Protein AF-A0AA39J6D0-F1 (afdb_monomer)

Secondary structure (DSSP, 8-state):
-----PPPHHHHHHHHTGGGSS--EE--SS-SS--STTSHHHHHHIIIIIS-SSS--SS--EE-TTHHHHHHHHH-GGGS--------PPPPP-----------PPPPP--TT-TTSS-------------------

Radius of gyration: 24.32 Å; Cα contacts (8 Å, |Δi|>4): 93; chains: 1; bounding box: 79×71×40 Å

Solvent-accessible surface area (backbone atoms only — not comparable to full-atom values): 9472 Å² total; per-residue (Å²): 132,88,76,83,82,74,72,57,73,68,56,51,50,50,63,77,48,48,42,76,42,69,73,50,78,45,70,53,62,58,45,70,63,55,71,57,78,84,28,72,56,30,44,45,46,40,54,60,50,77,71,33,86,86,52,60,54,76,42,80,76,43,72,41,65,27,13,53,51,45,48,35,72,75,68,36,70,84,76,55,84,69,90,67,88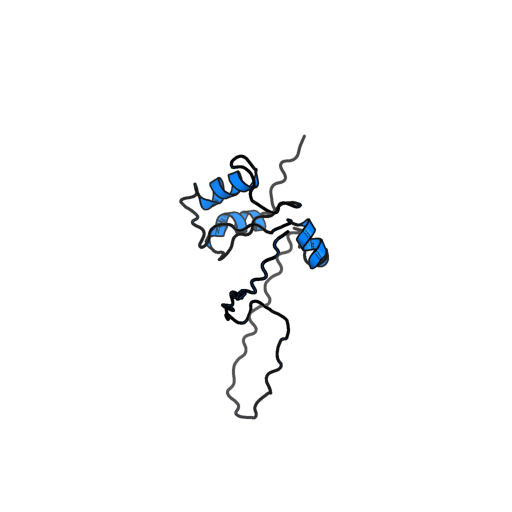,71,77,77,70,74,77,75,82,80,79,75,79,83,72,92,69,97,76,84,87,80,80,87,77,81,83,84,84,61,90,79,75,62,96,70,82,82,88,74,83,84,84,82,80,87,83,91,78,90,82,90,133

Nearest PDB structures (foldseek):
  1whb-assembly1_A  TM=8.086E-01  e=1.230E-03  Homo sapiens

Mean predicted aligned error: 17.67 Å

pLDDT: mean 72.72, std 23.62, range [32.88, 97.5]

Foldseek 3Di:
DDDPPDADPVVVVCLVQVQVDQAAEDFDQFAQDCDDCPRPSNVVQCVSDVVDDPRHHNDRYHYDGGGPNVVCVVPNPVPDDDPPPDDPPPDPPPPPPPDDDDDDDDDDDDPPDDPPPDPDDDDDDDDDDDDDDDDDD

Organism: NCBI:txid47425

Structure (mmCIF, N/CA/C/O backbone):
data_AF-A0AA39J6D0-F1
#
_entry.id   AF-A0AA39J6D0-F1
#
loop_
_atom_site.group_PDB
_atom_site.id
_atom_site.type_symbol
_atom_site.label_atom_id
_atom_site.label_alt_id
_atom_site.label_comp_id
_atom_site.label_asym_id
_atom_site.label_entity_id
_atom_site.label_seq_id
_atom_site.pdbx_PDB_ins_code
_atom_site.Cartn_x
_atom_site.Cartn_y
_atom_site.Cartn_z
_atom_site.occupancy
_atom_site.B_iso_or_equiv
_atom_site.auth_seq_id
_atom_site.auth_comp_id
_atom_site.auth_asym_id
_atom_site.auth_atom_id
_atom_site.pdbx_PDB_model_num
ATOM 1 N N . MET A 1 1 ? 11.850 26.136 0.554 1.00 37.81 1 MET A N 1
ATOM 2 C CA . MET A 1 1 ? 10.883 25.578 1.520 1.00 37.81 1 MET A CA 1
ATOM 3 C C . MET A 1 1 ? 10.249 24.396 0.825 1.00 37.81 1 MET A C 1
ATOM 5 O O . MET A 1 1 ? 9.456 24.606 -0.081 1.00 37.81 1 MET A O 1
ATOM 9 N N . GLU A 1 2 ? 10.693 23.191 1.167 1.00 42.03 2 GLU A N 1
ATOM 10 C CA . GLU A 1 2 ? 10.116 21.944 0.658 1.00 42.03 2 GLU A CA 1
ATOM 11 C C . GLU A 1 2 ? 8.704 21.810 1.247 1.00 42.03 2 GLU A C 1
ATOM 13 O O . GLU A 1 2 ? 8.537 21.848 2.468 1.00 42.03 2 GLU A O 1
ATOM 18 N N . ALA A 1 3 ? 7.677 21.759 0.399 1.00 51.72 3 ALA A N 1
ATOM 19 C CA . ALA A 1 3 ? 6.297 21.625 0.847 1.00 51.72 3 ALA A CA 1
ATOM 20 C C . ALA A 1 3 ? 6.041 20.174 1.275 1.00 51.72 3 ALA A C 1
ATOM 22 O O . ALA A 1 3 ? 6.221 19.251 0.484 1.00 51.72 3 ALA A O 1
ATOM 23 N N . LEU A 1 4 ? 5.593 19.969 2.515 1.00 54.03 4 LEU A N 1
ATOM 24 C CA . LEU A 1 4 ? 5.018 18.696 2.939 1.00 54.03 4 LEU A CA 1
ATOM 25 C C . LEU A 1 4 ? 3.704 18.530 2.164 1.00 54.03 4 LEU A C 1
ATOM 27 O O . LEU A 1 4 ? 2.706 19.169 2.496 1.00 54.03 4 LEU A O 1
ATOM 31 N N . MET A 1 5 ? 3.723 17.757 1.078 1.00 58.53 5 MET A N 1
ATOM 32 C CA . MET A 1 5 ? 2.519 17.499 0.295 1.00 58.53 5 MET A CA 1
ATOM 33 C C . MET A 1 5 ? 1.588 16.629 1.143 1.00 58.53 5 MET A C 1
ATOM 35 O O . MET A 1 5 ? 1.816 15.435 1.315 1.00 58.53 5 MET A O 1
ATOM 39 N N . ILE A 1 6 ? 0.581 17.257 1.747 1.00 66.56 6 ILE A N 1
ATOM 40 C CA . ILE A 1 6 ? -0.455 16.558 2.503 1.00 66.56 6 ILE A CA 1
ATOM 41 C C . ILE A 1 6 ? -1.374 15.894 1.477 1.00 66.56 6 ILE A C 1
ATOM 43 O O . ILE A 1 6 ? -1.915 16.580 0.607 1.00 66.56 6 ILE A O 1
ATOM 47 N N . SER A 1 7 ? -1.530 14.572 1.566 1.00 75.12 7 SER A N 1
ATOM 48 C CA . SER A 1 7 ? -2.465 13.820 0.725 1.00 75.12 7 SER A CA 1
ATOM 49 C C . SER A 1 7 ? -3.878 14.423 0.790 1.00 75.12 7 SER A C 1
ATOM 51 O O . SER A 1 7 ? -4.285 14.911 1.852 1.00 75.12 7 SER A O 1
ATOM 53 N N . PRO A 1 8 ? -4.660 14.381 -0.304 1.00 83.69 8 PRO A N 1
ATOM 54 C CA . PRO A 1 8 ? -6.057 14.800 -0.299 1.00 83.69 8 PRO A CA 1
ATOM 55 C C . PRO A 1 8 ? -6.858 14.180 0.865 1.00 83.69 8 PRO A C 1
ATOM 57 O O . PRO A 1 8 ? -6.620 13.022 1.222 1.00 83.69 8 PRO A O 1
ATOM 60 N N . PRO A 1 9 ? -7.861 14.884 1.435 1.00 83.94 9 PRO A N 1
ATOM 61 C CA . PRO A 1 9 ? -8.616 14.393 2.595 1.00 83.94 9 PRO A CA 1
ATOM 62 C C . PRO A 1 9 ? -9.238 13.004 2.398 1.00 83.94 9 PRO A C 1
ATOM 64 O O . PRO A 1 9 ? -9.315 12.211 3.335 1.00 83.94 9 PRO A O 1
ATOM 67 N N . THR A 1 10 ? -9.657 12.697 1.169 1.00 85.75 10 THR A N 1
ATOM 68 C CA . THR A 1 10 ? -10.225 11.397 0.800 1.00 85.75 10 THR A CA 1
ATOM 69 C C . THR A 1 10 ? -9.212 10.262 0.962 1.00 85.75 10 THR A C 1
ATOM 71 O O . THR A 1 10 ? -9.548 9.224 1.528 1.00 85.75 10 THR A O 1
ATOM 74 N N . GLU A 1 11 ? -7.966 10.462 0.530 1.00 86.62 11 GLU A N 1
ATOM 75 C CA . GLU A 1 11 ? -6.897 9.464 0.661 1.00 86.62 11 GLU A CA 1
ATOM 76 C C . GLU A 1 11 ? -6.509 9.251 2.122 1.00 86.62 11 GLU A C 1
ATOM 78 O O . GLU A 1 11 ? -6.362 8.112 2.564 1.00 86.62 11 GLU A O 1
ATOM 83 N N . VAL A 1 12 ? -6.433 10.335 2.901 1.00 88.88 12 VAL A N 1
ATOM 84 C CA . VAL A 1 12 ? -6.200 10.259 4.351 1.00 88.88 12 VAL A CA 1
ATOM 85 C C . VAL A 1 12 ? -7.291 9.422 5.019 1.00 88.88 12 VAL A C 1
ATOM 87 O O . VAL A 1 12 ? -6.997 8.565 5.852 1.00 88.88 12 VAL A O 1
ATOM 90 N N . ASN A 1 13 ? -8.550 9.622 4.623 1.00 90.50 13 ASN A N 1
ATOM 91 C CA . ASN A 1 13 ? -9.663 8.845 5.147 1.00 90.50 13 ASN A CA 1
ATOM 92 C C . ASN A 1 13 ? -9.571 7.362 4.749 1.00 90.50 13 ASN A C 1
ATOM 94 O O . ASN A 1 13 ? -9.796 6.500 5.595 1.00 90.50 13 ASN A O 1
ATOM 98 N N . PHE A 1 14 ? -9.205 7.033 3.507 1.00 91.00 14 PHE A N 1
ATOM 99 C CA . PHE A 1 14 ? -9.001 5.635 3.110 1.00 91.00 14 PHE A CA 1
ATOM 100 C C . PHE A 1 14 ? -7.856 4.974 3.875 1.00 91.00 14 PHE A C 1
ATOM 102 O O . PHE A 1 14 ? -8.009 3.845 4.337 1.00 91.00 14 PHE A O 1
ATOM 109 N N . PHE A 1 15 ? -6.752 5.688 4.092 1.00 91.62 15 PHE A N 1
ATOM 110 C CA . PHE A 1 15 ? -5.623 5.179 4.865 1.00 91.62 15 PHE A CA 1
ATOM 111 C C . PHE A 1 15 ? -5.972 4.946 6.344 1.00 91.62 15 PHE A C 1
ATOM 113 O O . PHE A 1 15 ? -5.557 3.948 6.940 1.00 91.62 15 PHE A O 1
ATOM 120 N N . ALA A 1 16 ? -6.760 5.845 6.941 1.00 92.1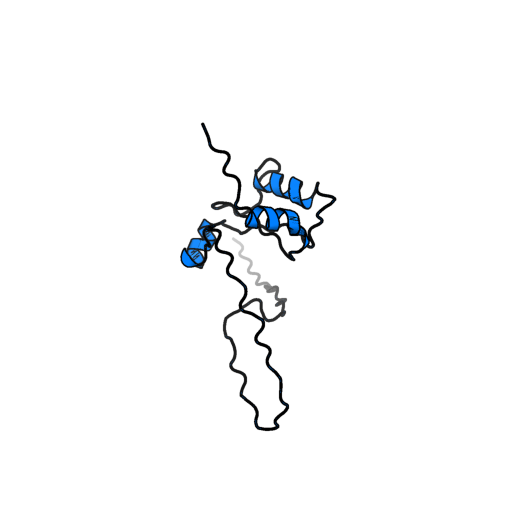2 16 ALA A N 1
ATOM 12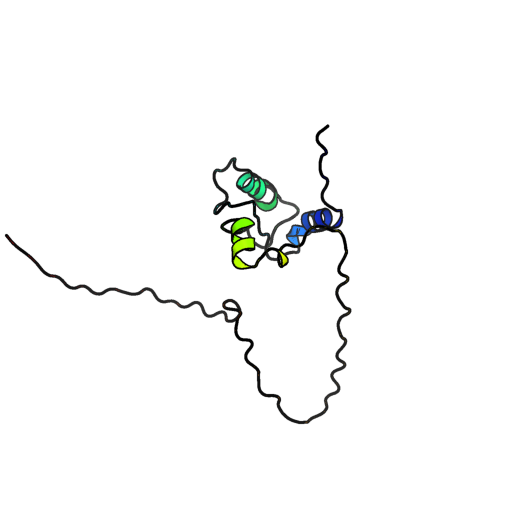1 C CA . ALA A 1 16 ? -7.225 5.720 8.322 1.00 92.12 16 ALA A CA 1
ATOM 122 C C . ALA A 1 16 ? -8.217 4.564 8.522 1.00 92.12 16 ALA A C 1
ATOM 124 O O . ALA A 1 16 ? -8.313 4.045 9.627 1.00 92.12 16 ALA A O 1
ATOM 125 N N . ASN A 1 17 ? -8.932 4.169 7.464 1.00 94.44 17 ASN A N 1
ATOM 126 C CA . ASN A 1 17 ? -9.924 3.092 7.474 1.00 94.44 17 ASN A CA 1
ATOM 127 C C . ASN A 1 17 ? -9.437 1.849 6.697 1.00 94.44 17 ASN A C 1
ATOM 129 O O . ASN A 1 17 ? -10.244 1.108 6.122 1.00 94.44 17 ASN A O 1
ATOM 133 N N . ARG A 1 18 ? -8.115 1.643 6.609 1.00 94.81 18 ARG A N 1
ATOM 134 C CA . ARG A 1 18 ? -7.499 0.578 5.799 1.00 94.81 18 ARG A CA 1
ATOM 135 C C . ARG A 1 18 ? -7.906 -0.838 6.231 1.00 94.81 18 ARG A C 1
ATOM 137 O O . ARG A 1 18 ? -7.911 -1.745 5.407 1.00 94.81 18 ARG A O 1
ATOM 144 N N . GLU A 1 19 ? -8.330 -1.020 7.480 1.00 95.94 19 GLU A N 1
ATOM 145 C CA . GLU A 1 19 ? -8.861 -2.279 8.015 1.00 95.94 19 GLU A CA 1
ATOM 146 C C . GLU A 1 19 ? -10.181 -2.719 7.363 1.00 95.94 19 GLU A C 1
ATOM 148 O O . GLU A 1 19 ? -10.559 -3.890 7.434 1.00 95.94 19 GLU A O 1
ATOM 153 N N . LYS A 1 20 ? -10.903 -1.797 6.710 1.00 96.38 20 LYS A N 1
ATOM 154 C CA . LYS A 1 20 ? -12.175 -2.112 6.042 1.00 96.38 20 LYS A CA 1
ATOM 155 C C . LYS A 1 20 ? -11.977 -2.853 4.722 1.00 96.38 20 LYS A C 1
ATOM 157 O O . LYS A 1 20 ? -12.874 -3.590 4.303 1.00 96.38 20 LYS A O 1
ATOM 162 N N . PHE A 1 21 ? -10.822 -2.695 4.084 1.00 96.12 21 PHE A N 1
ATOM 163 C CA . PHE A 1 21 ? -10.508 -3.333 2.808 1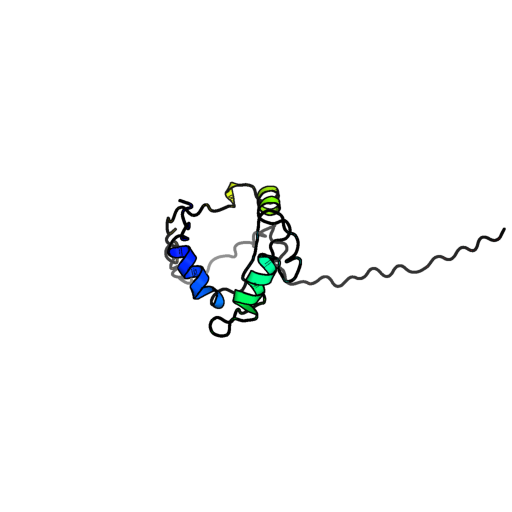.00 96.12 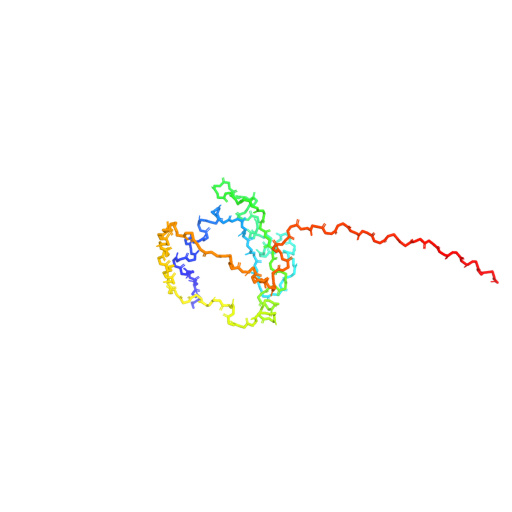21 PHE A CA 1
ATOM 164 C C . PHE A 1 21 ? -10.027 -4.772 3.014 1.00 96.12 21 PHE A C 1
ATOM 166 O O . PHE A 1 21 ? -9.500 -5.122 4.067 1.00 96.12 21 PHE A O 1
ATOM 173 N N . ASP A 1 22 ? -10.238 -5.625 2.011 1.00 96.69 22 ASP A N 1
ATOM 174 C CA . ASP A 1 22 ? -9.756 -7.010 2.058 1.00 96.69 22 ASP A CA 1
ATOM 175 C C . ASP A 1 22 ? -8.247 -7.088 1.840 1.00 96.69 22 ASP A C 1
ATOM 177 O O . ASP A 1 22 ? -7.548 -7.767 2.590 1.00 96.69 22 ASP A O 1
ATOM 181 N N . TYR A 1 23 ? -7.733 -6.318 0.882 1.00 96.38 23 TYR A N 1
ATOM 182 C CA . TYR A 1 23 ? -6.314 -6.278 0.560 1.00 96.38 23 TYR A CA 1
ATOM 183 C C . TYR A 1 23 ? -5.778 -4.853 0.588 1.00 96.38 23 TYR A C 1
ATOM 185 O O . TYR A 1 23 ? -6.416 -3.921 0.100 1.00 96.38 23 TYR A O 1
ATOM 193 N N . VAL A 1 24 ? -4.562 -4.720 1.114 1.00 96.00 24 VAL A N 1
ATOM 194 C CA . VAL A 1 24 ? -3.743 -3.513 1.008 1.00 96.00 24 VAL A CA 1
ATOM 195 C C . VAL A 1 24 ? -2.568 -3.841 0.099 1.00 96.00 24 VAL A C 1
ATOM 197 O O . VAL A 1 24 ? -1.764 -4.723 0.408 1.00 96.00 24 VAL A O 1
ATOM 200 N N . VAL A 1 25 ? -2.492 -3.142 -1.032 1.00 96.50 25 VAL A N 1
ATOM 201 C CA . VAL A 1 25 ? -1.417 -3.299 -2.014 1.00 96.50 25 VAL A CA 1
ATOM 202 C C . VAL A 1 25 ? -0.452 -2.129 -1.877 1.00 96.50 25 VAL A C 1
ATOM 204 O O . VAL A 1 25 ? -0.866 -0.973 -1.919 1.00 96.50 25 VAL A O 1
ATOM 207 N N . LEU A 1 26 ? 0.830 -2.430 -1.710 1.00 96.56 26 LEU A N 1
ATOM 208 C CA . LEU A 1 26 ? 1.915 -1.460 -1.669 1.00 96.56 26 LEU A CA 1
ATOM 209 C C . LEU A 1 26 ? 2.626 -1.435 -3.018 1.00 96.56 26 LEU A C 1
ATOM 211 O O . LEU A 1 26 ? 2.825 -2.474 -3.645 1.00 96.56 26 LEU A O 1
ATOM 215 N N . TYR A 1 27 ? 3.023 -0.252 -3.462 1.00 96.12 27 TYR A N 1
ATOM 216 C CA . TYR A 1 27 ? 3.787 -0.089 -4.688 1.00 96.12 27 TYR A CA 1
ATOM 217 C C . TYR A 1 27 ? 4.698 1.128 -4.581 1.00 96.12 27 TYR A C 1
ATOM 219 O O . TYR A 1 27 ? 4.421 2.074 -3.843 1.00 96.12 27 TYR A O 1
ATOM 227 N N . ASP A 1 28 ? 5.776 1.095 -5.345 1.00 95.06 28 ASP A N 1
ATOM 228 C CA . ASP A 1 28 ? 6.622 2.238 -5.647 1.00 95.06 28 ASP A CA 1
ATOM 229 C C . ASP A 1 28 ? 6.814 2.315 -7.173 1.00 95.06 28 ASP A C 1
ATOM 231 O O . ASP A 1 28 ? 5.897 1.981 -7.930 1.00 95.06 28 ASP A O 1
ATOM 235 N N . TRP A 1 29 ? 7.956 2.809 -7.648 1.00 95.94 29 TRP A N 1
ATOM 236 C CA . TRP A 1 29 ? 8.181 2.961 -9.079 1.00 95.94 29 TRP A CA 1
ATOM 237 C C . TRP A 1 29 ? 8.348 1.617 -9.805 1.00 95.94 29 TRP A C 1
ATOM 239 O O . TRP A 1 29 ? 7.602 1.366 -10.751 1.00 95.94 29 TRP A O 1
ATOM 249 N N . ASP A 1 30 ? 9.262 0.760 -9.346 1.00 97.38 30 ASP A N 1
ATOM 250 C CA . ASP A 1 30 ? 9.708 -0.444 -10.059 1.00 97.38 30 ASP A CA 1
ATOM 251 C C . ASP A 1 30 ? 10.072 -1.638 -9.147 1.00 97.38 30 ASP A C 1
ATOM 253 O O . ASP A 1 30 ? 10.551 -2.670 -9.634 1.00 97.38 30 ASP A O 1
ATOM 257 N N . SER A 1 31 ? 9.826 -1.566 -7.833 1.00 97.38 31 SER A N 1
ATOM 258 C CA . SER A 1 31 ? 10.208 -2.645 -6.918 1.00 97.38 31 SER A CA 1
ATOM 259 C C . SER A 1 31 ? 9.444 -3.935 -7.189 1.00 97.38 31 SER A C 1
ATOM 261 O O . SER A 1 31 ? 8.238 -3.975 -7.434 1.00 97.38 31 SER A O 1
ATOM 263 N N . THR A 1 32 ? 10.165 -5.048 -7.078 1.00 96.88 32 THR A N 1
ATOM 264 C CA . THR A 1 32 ? 9.623 -6.408 -7.228 1.00 96.88 32 THR A CA 1
ATOM 265 C C . THR A 1 32 ? 9.509 -7.154 -5.898 1.00 96.88 32 THR A C 1
ATOM 267 O O . THR A 1 32 ? 8.912 -8.225 -5.839 1.00 96.88 32 THR A O 1
ATOM 270 N N . SER A 1 33 ? 10.062 -6.596 -4.819 1.00 96.44 33 SER A N 1
ATOM 271 C CA . SER A 1 33 ? 9.989 -7.134 -3.459 1.00 96.44 33 SER A CA 1
ATOM 272 C C . SER A 1 33 ? 10.033 -5.995 -2.438 1.00 96.44 33 SER A C 1
ATOM 274 O O . SER A 1 33 ? 10.407 -4.877 -2.786 1.00 96.44 33 SER A O 1
ATOM 276 N N . PHE A 1 34 ? 9.707 -6.274 -1.173 1.00 95.69 34 PHE A N 1
ATOM 277 C CA . PHE A 1 34 ? 9.851 -5.285 -0.098 1.00 95.69 34 PHE A CA 1
ATOM 278 C C . PHE A 1 34 ? 11.313 -4.873 0.134 1.00 95.69 34 PHE A C 1
ATOM 280 O O . PHE A 1 34 ? 11.562 -3.774 0.613 1.00 95.69 34 PHE A O 1
ATOM 287 N N . GLY A 1 35 ? 12.289 -5.701 -0.249 1.00 94.81 35 GLY A N 1
ATOM 288 C CA . GLY A 1 35 ? 13.710 -5.420 -0.060 1.00 94.81 35 GLY A CA 1
ATOM 289 C C . GLY A 1 35 ? 14.202 -5.662 1.377 1.00 94.81 35 GLY A C 1
ATOM 290 O O . GLY A 1 35 ? 13.573 -6.405 2.133 1.00 94.81 35 GLY A O 1
ATOM 291 N N . PRO A 1 36 ? 15.356 -5.079 1.752 1.00 96.19 36 PRO A N 1
ATOM 292 C CA . PRO A 1 36 ? 15.916 -5.166 3.103 1.00 96.19 36 PRO A CA 1
ATOM 293 C C . PRO A 1 36 ? 14.967 -4.642 4.190 1.00 96.19 36 PRO A C 1
ATOM 295 O O . PRO A 1 36 ? 14.024 -3.908 3.904 1.00 96.19 36 PRO A O 1
ATOM 298 N N . LEU A 1 37 ? 15.220 -4.993 5.453 1.00 93.75 37 LEU A N 1
ATOM 299 C CA . LEU A 1 37 ? 14.338 -4.659 6.583 1.00 93.75 37 LEU A CA 1
ATOM 300 C C . LEU A 1 37 ? 14.214 -3.144 6.845 1.00 93.75 37 LEU A C 1
ATOM 302 O O . LEU A 1 37 ? 13.221 -2.691 7.408 1.00 93.75 37 LEU A O 1
ATOM 306 N N . ASP A 1 38 ? 15.226 -2.382 6.443 1.00 95.38 38 ASP A N 1
ATOM 307 C CA . ASP A 1 38 ? 15.327 -0.926 6.532 1.00 95.38 38 ASP A CA 1
ATOM 308 C C . ASP A 1 38 ? 14.857 -0.205 5.259 1.00 95.38 38 ASP A C 1
ATOM 310 O O . ASP A 1 38 ? 14.884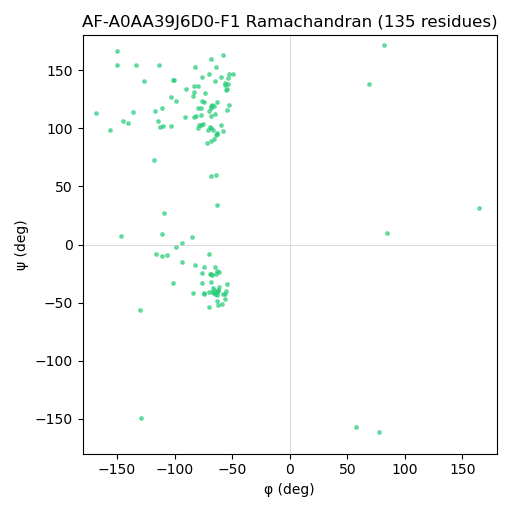 1.025 5.202 1.00 95.38 38 ASP A O 1
ATOM 314 N N . SER A 1 39 ? 14.397 -0.943 4.243 1.00 96.12 39 SER A N 1
ATOM 315 C CA . SER A 1 39 ? 13.826 -0.330 3.047 1.00 96.12 39 SER A CA 1
ATOM 316 C C . SER A 1 39 ? 12.539 0.440 3.390 1.00 96.12 39 SER A C 1
ATOM 318 O O . SER A 1 39 ? 11.808 0.059 4.313 1.00 96.12 39 SER A O 1
ATOM 320 N N . PRO A 1 40 ? 12.181 1.477 2.613 1.00 96.12 40 PRO A N 1
ATOM 321 C CA . PRO A 1 40 ? 10.935 2.209 2.829 1.00 96.12 40 PRO A CA 1
ATOM 322 C C . PRO A 1 40 ? 9.690 1.311 2.825 1.00 96.12 40 PRO A C 1
ATOM 324 O O . PRO A 1 40 ? 8.805 1.484 3.663 1.00 96.12 40 PRO A O 1
ATOM 327 N N . LEU A 1 41 ? 9.630 0.324 1.924 1.00 96.62 41 LEU A N 1
ATOM 328 C CA . LEU A 1 41 ? 8.494 -0.594 1.831 1.00 96.62 41 LEU A CA 1
ATOM 329 C C . LEU A 1 41 ? 8.433 -1.561 3.023 1.00 96.62 41 LEU A C 1
ATOM 331 O O . LEU A 1 41 ? 7.353 -1.776 3.570 1.00 96.62 41 LEU A O 1
ATOM 335 N N . SER A 1 42 ? 9.570 -2.093 3.480 1.00 97.38 42 SER A N 1
ATOM 336 C CA . SER A 1 42 ? 9.631 -2.952 4.672 1.00 97.38 42 SER A CA 1
ATOM 337 C C . SER A 1 42 ? 9.259 -2.189 5.942 1.00 97.38 42 SER A C 1
ATOM 339 O O . SER A 1 42 ? 8.492 -2.684 6.770 1.00 97.38 42 SER A O 1
ATOM 341 N N . VAL A 1 43 ? 9.748 -0.955 6.084 1.00 97.44 43 VAL A N 1
ATOM 342 C CA . VAL A 1 43 ? 9.392 -0.064 7.197 1.00 97.44 43 VAL A CA 1
ATOM 343 C C . VAL A 1 43 ? 7.898 0.264 7.173 1.00 97.44 43 VAL A C 1
ATOM 345 O O . VAL A 1 43 ? 7.255 0.296 8.226 1.00 97.44 43 VAL A O 1
ATOM 348 N N . LEU A 1 44 ? 7.318 0.463 5.987 1.00 95.88 44 LEU A N 1
ATOM 349 C CA . LEU A 1 44 ? 5.886 0.701 5.844 1.00 95.88 44 LEU A CA 1
ATOM 350 C C . LEU A 1 44 ? 5.072 -0.510 6.312 1.00 95.88 44 LEU A C 1
ATOM 352 O O . LEU A 1 44 ? 4.182 -0.332 7.140 1.00 95.88 44 LEU A O 1
ATOM 356 N N . VAL A 1 45 ? 5.409 -1.728 5.869 1.00 96.62 45 VAL A N 1
ATOM 357 C CA . VAL A 1 45 ? 4.755 -2.973 6.323 1.00 96.62 45 VAL A CA 1
ATOM 358 C C . VAL A 1 45 ? 4.837 -3.116 7.842 1.00 96.62 45 VAL A C 1
ATOM 360 O O . VAL A 1 45 ? 3.818 -3.350 8.496 1.00 96.62 45 VAL A O 1
ATOM 363 N N . GLN A 1 46 ? 6.019 -2.892 8.421 1.00 96.56 46 GLN A N 1
ATOM 364 C CA . GLN A 1 46 ? 6.191 -2.914 9.873 1.00 96.56 46 GLN A CA 1
ATOM 365 C C . GLN A 1 46 ? 5.254 -1.932 10.571 1.00 96.56 46 GLN A C 1
ATOM 367 O O . GLN A 1 46 ? 4.662 -2.259 11.593 1.00 96.56 46 GLN A O 1
ATOM 372 N N . THR A 1 47 ? 5.111 -0.728 10.024 1.00 95.00 47 THR A N 1
ATOM 373 C CA . THR A 1 47 ? 4.345 0.350 10.653 1.00 95.00 47 THR A CA 1
ATOM 374 C C . THR A 1 47 ? 2.838 0.131 10.545 1.00 95.00 47 THR A C 1
ATOM 376 O O . THR A 1 47 ? 2.126 0.377 11.512 1.00 95.00 47 THR A O 1
ATOM 379 N N . ILE A 1 48 ? 2.339 -0.329 9.393 1.00 95.06 48 ILE A N 1
ATOM 380 C CA . ILE A 1 48 ? 0.890 -0.407 9.134 1.00 95.06 48 ILE A CA 1
ATOM 381 C C . ILE A 1 48 ? 0.269 -1.760 9.469 1.00 95.06 48 ILE A C 1
ATOM 383 O O . ILE A 1 48 ? -0.958 -1.843 9.502 1.00 95.06 48 ILE A O 1
ATOM 387 N N . TYR A 1 49 ? 1.090 -2.797 9.657 1.00 96.00 49 TYR A N 1
ATOM 388 C CA . TYR A 1 49 ? 0.632 -4.168 9.871 1.00 96.00 49 TYR A CA 1
ATOM 389 C C . TYR A 1 49 ? 1.294 -4.829 11.083 1.00 96.00 49 TYR A C 1
ATOM 391 O O . TYR A 1 49 ? 0.592 -5.254 11.991 1.00 96.00 49 TYR A O 1
ATOM 399 N N . GLU A 1 50 ? 2.627 -4.899 11.148 1.00 95.56 50 GLU A N 1
ATOM 400 C CA . GLU A 1 50 ? 3.295 -5.696 12.198 1.00 95.56 50 GLU A CA 1
ATOM 401 C C . GLU A 1 50 ? 3.291 -5.026 13.581 1.00 95.56 50 GLU A C 1
ATOM 403 O O . GLU A 1 50 ? 3.252 -5.704 14.606 1.00 95.56 50 GLU A O 1
ATOM 408 N N . ARG A 1 51 ? 3.355 -3.691 13.615 1.00 94.75 51 ARG A N 1
ATOM 409 C CA . ARG A 1 51 ? 3.391 -2.868 14.837 1.00 94.75 51 ARG A CA 1
ATOM 410 C C . ARG A 1 51 ? 2.107 -2.061 15.044 1.00 94.75 51 ARG A C 1
ATOM 412 O O . ARG A 1 51 ? 2.064 -1.202 15.923 1.00 94.75 51 ARG A O 1
ATOM 419 N N . GLU A 1 52 ? 1.081 -2.322 14.240 1.00 92.81 52 GLU A N 1
ATOM 420 C CA . GLU A 1 52 ? -0.237 -1.704 14.354 1.00 92.81 52 GLU A CA 1
ATOM 421 C C . GLU A 1 52 ? -1.185 -2.652 15.091 1.00 92.81 52 GLU A C 1
ATOM 423 O O . GLU A 1 52 ? -1.409 -3.785 14.672 1.00 92.81 52 GLU A O 1
ATOM 428 N N . PHE A 1 53 ? -1.774 -2.174 16.185 1.00 90.62 53 PHE A N 1
ATOM 429 C CA . PHE A 1 53 ? -2.643 -2.985 17.044 1.00 90.62 53 PHE A CA 1
ATOM 430 C C . PHE A 1 53 ? -4.087 -2.484 17.085 1.00 90.62 53 PHE A C 1
ATOM 432 O O . PHE A 1 53 ? -4.950 -3.152 17.649 1.00 90.62 53 PHE A O 1
ATOM 439 N N . THR A 1 54 ? -4.364 -1.316 16.504 1.00 92.00 54 THR A N 1
ATOM 440 C CA . THR A 1 54 ? -5.700 -0.704 16.493 1.00 92.00 54 THR A CA 1
ATOM 441 C C . THR A 1 54 ? -6.417 -0.899 15.161 1.00 92.00 54 THR A C 1
ATOM 443 O O . THR A 1 54 ? -7.631 -1.080 15.131 1.00 92.00 54 THR A O 1
ATOM 446 N N . CYS A 1 55 ? -5.660 -0.924 14.065 1.00 89.81 55 CYS A N 1
ATOM 447 C CA . CYS A 1 55 ? -6.153 -1.033 12.696 1.00 89.81 55 CYS A CA 1
ATOM 448 C C . CYS A 1 55 ? -5.622 -2.333 12.061 1.00 89.81 55 CYS A C 1
ATOM 450 O O . CYS A 1 55 ? -4.693 -2.323 11.255 1.00 89.81 55 CYS A O 1
ATOM 452 N N . MET A 1 56 ? -6.173 -3.476 12.491 1.00 91.81 56 MET A N 1
ATOM 453 C CA . MET A 1 56 ? -5.729 -4.803 12.041 1.00 91.81 56 MET A CA 1
ATOM 454 C C . MET A 1 56 ? -6.254 -5.115 10.638 1.00 91.81 56 MET A C 1
ATOM 456 O O . MET A 1 56 ? -7.462 -5.220 10.423 1.00 91.81 56 MET A O 1
ATOM 460 N N . LEU A 1 57 ? -5.342 -5.297 9.685 1.00 95.81 57 LEU A N 1
ATOM 461 C CA . LEU A 1 57 ? -5.690 -5.682 8.318 1.00 95.81 57 LEU A CA 1
ATOM 462 C C . LEU A 1 57 ? -6.187 -7.133 8.261 1.00 95.81 57 LEU A C 1
ATOM 464 O O . LEU A 1 57 ? -5.699 -7.996 8.990 1.00 95.81 57 LEU A O 1
ATOM 468 N N . LYS A 1 58 ? -7.120 -7.418 7.346 1.00 96.44 58 LYS A N 1
ATOM 469 C CA . LYS A 1 58 ? -7.654 -8.776 7.129 1.00 96.44 58 LYS A CA 1
ATOM 470 C C . LYS A 1 58 ? -6.613 -9.732 6.534 1.00 96.44 58 LYS A C 1
ATOM 472 O O . LYS A 1 58 ? -6.622 -10.926 6.832 1.00 96.44 58 LYS A O 1
ATOM 477 N N . HIS A 1 59 ? -5.714 -9.200 5.709 1.00 97.19 59 HIS A N 1
ATOM 478 C CA . HIS A 1 59 ? -4.602 -9.915 5.092 1.00 97.19 59 HIS A CA 1
ATOM 479 C C . HIS A 1 59 ? -3.309 -9.107 5.226 1.00 97.19 59 HIS A C 1
ATOM 481 O O . HIS A 1 59 ? -3.341 -7.879 5.334 1.00 97.19 59 HIS A O 1
ATOM 487 N N . ALA A 1 60 ? -2.169 -9.801 5.201 1.00 96.25 60 ALA A N 1
ATOM 488 C CA . ALA A 1 60 ? -0.868 -9.146 5.160 1.00 96.25 60 ALA A CA 1
ATOM 489 C C . ALA A 1 60 ? -0.753 -8.263 3.899 1.00 96.25 60 ALA A C 1
ATOM 491 O O . ALA A 1 60 ? -1.265 -8.660 2.844 1.00 96.25 60 ALA A O 1
ATOM 492 N N . PRO A 1 61 ? -0.086 -7.095 3.976 1.00 96.88 61 PRO A N 1
ATOM 493 C CA . PRO A 1 61 ? 0.147 -6.261 2.806 1.00 96.88 61 PRO A CA 1
ATOM 494 C C . PRO A 1 61 ? 0.869 -7.036 1.701 1.00 96.88 61 PRO A C 1
ATOM 496 O O . PRO A 1 61 ? 1.808 -7.788 1.966 1.00 96.88 61 PRO A O 1
ATOM 499 N N . ILE A 1 62 ? 0.447 -6.825 0.459 1.00 97.25 62 ILE A N 1
ATOM 500 C CA . ILE A 1 62 ? 1.070 -7.416 -0.731 1.00 97.25 62 ILE A CA 1
ATOM 501 C C . ILE A 1 62 ? 1.704 -6.322 -1.582 1.00 97.25 62 ILE A C 1
ATOM 503 O O . ILE A 1 62 ? 1.289 -5.170 -1.515 1.00 97.25 62 ILE A O 1
ATOM 507 N N . ILE A 1 63 ? 2.715 -6.667 -2.376 1.00 96.94 63 ILE A N 1
ATOM 508 C CA . ILE A 1 63 ? 3.397 -5.715 -3.257 1.00 96.94 63 ILE A CA 1
ATOM 509 C C . ILE A 1 63 ? 2.912 -5.855 -4.701 1.00 96.94 63 ILE A C 1
ATOM 511 O O . ILE A 1 63 ? 2.701 -6.967 -5.190 1.00 96.94 63 ILE A O 1
ATOM 515 N N . LEU A 1 64 ? 2.780 -4.728 -5.395 1.00 97.19 64 LEU A N 1
ATOM 516 C CA . LEU A 1 64 ? 2.634 -4.698 -6.843 1.00 97.19 64 LEU A CA 1
ATOM 517 C C . LEU A 1 64 ? 4.000 -4.933 -7.494 1.00 97.19 64 LEU A C 1
ATOM 519 O O . LEU A 1 64 ? 4.848 -4.044 -7.521 1.00 97.19 64 LEU A O 1
ATOM 523 N N . VAL A 1 65 ? 4.226 -6.149 -7.987 1.00 97.50 65 VAL A N 1
ATOM 524 C CA . VAL A 1 65 ? 5.518 -6.545 -8.560 1.00 97.50 65 VAL A CA 1
ATOM 525 C C . VAL A 1 65 ? 5.833 -5.714 -9.806 1.00 97.50 65 VAL A C 1
ATOM 527 O O . VAL A 1 65 ? 5.081 -5.733 -10.777 1.00 97.50 65 VAL A O 1
ATOM 530 N N . GLY A 1 66 ? 6.973 -5.022 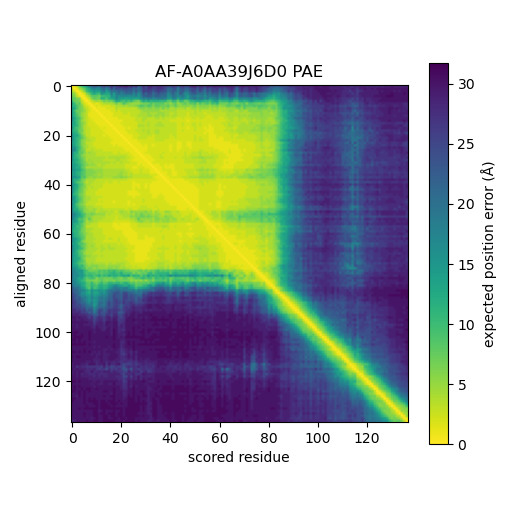-9.780 1.00 96.56 66 GLY A N 1
ATOM 531 C CA . GLY A 1 66 ? 7.408 -4.113 -10.843 1.00 96.56 66 GLY A CA 1
ATOM 532 C C . GLY A 1 66 ? 6.817 -2.705 -10.728 1.00 96.56 66 GLY A C 1
ATOM 533 O O . GLY A 1 66 ? 6.951 -1.916 -11.662 1.00 96.56 66 GLY A O 1
ATOM 534 N N . GLY A 1 67 ? 6.162 -2.402 -9.603 1.00 96.00 6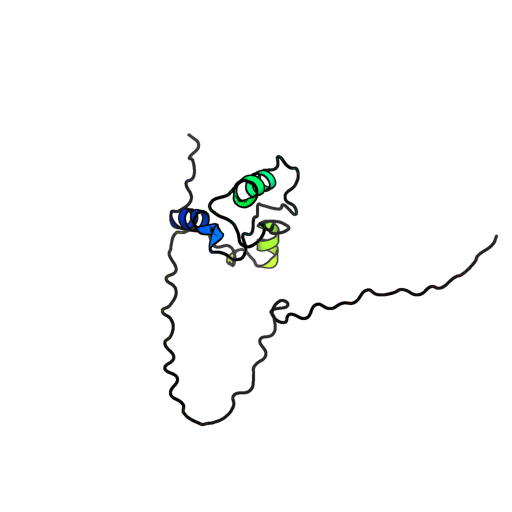7 GLY A N 1
ATOM 535 C CA . GLY A 1 67 ? 5.667 -1.077 -9.258 1.00 96.00 67 GLY A CA 1
ATOM 536 C C . GLY A 1 67 ? 4.696 -0.474 -10.274 1.00 96.00 67 GLY A C 1
ATOM 537 O O . GLY A 1 67 ? 4.022 -1.156 -11.054 1.00 96.00 67 GLY A O 1
ATOM 538 N N . LEU A 1 68 ? 4.611 0.853 -10.243 1.00 95.25 68 LEU A N 1
ATOM 539 C CA . LEU A 1 68 ? 3.765 1.621 -11.148 1.00 95.25 68 LEU A CA 1
ATOM 540 C C . LEU A 1 68 ? 4.258 1.554 -12.604 1.00 95.25 68 LEU A C 1
ATOM 542 O O . LEU A 1 68 ? 3.453 1.699 -13.524 1.00 95.25 68 LEU A O 1
ATOM 546 N N . GLU A 1 69 ? 5.554 1.335 -12.833 1.00 95.88 69 GLU A N 1
ATOM 547 C CA . GLU A 1 69 ? 6.120 1.170 -14.173 1.00 95.88 69 GLU A CA 1
ATOM 548 C C . GLU A 1 69 ? 5.546 -0.064 -14.880 1.00 95.88 69 GLU A C 1
ATOM 550 O O . GLU A 1 69 ? 5.021 0.052 -15.992 1.00 95.88 69 GLU A O 1
ATOM 555 N N . ALA A 1 70 ? 5.591 -1.235 -14.233 1.00 95.81 70 ALA A N 1
ATOM 556 C CA . ALA A 1 70 ? 5.048 -2.465 -14.805 1.00 95.81 70 ALA A CA 1
ATOM 557 C C . ALA A 1 70 ? 3.537 -2.357 -15.040 1.00 95.81 70 ALA A C 1
ATOM 559 O O . ALA A 1 70 ? 3.052 -2.753 -16.101 1.00 95.81 70 ALA A O 1
ATOM 560 N N . TRP A 1 71 ? 2.812 -1.733 -14.107 1.00 95.19 71 TRP A N 1
ATOM 561 C CA . TRP A 1 71 ? 1.380 -1.478 -14.257 1.00 95.19 71 TRP A CA 1
ATOM 562 C C . TRP A 1 71 ? 1.066 -0.630 -15.490 1.00 95.19 71 TRP A C 1
ATOM 564 O O . TRP A 1 71 ? 0.251 -1.015 -16.326 1.00 95.19 71 TRP A O 1
ATOM 574 N N . LYS A 1 72 ? 1.753 0.507 -15.652 1.00 94.94 72 LYS A N 1
ATOM 575 C CA . LYS A 1 72 ? 1.577 1.389 -16.816 1.00 94.94 72 LYS A CA 1
ATOM 576 C C . LYS A 1 72 ? 1.927 0.692 -18.123 1.00 94.94 72 LYS A C 1
ATOM 578 O O . LYS A 1 72 ? 1.283 0.941 -19.138 1.00 94.94 72 LYS A O 1
ATOM 583 N N . LYS A 1 73 ? 2.941 -0.173 -18.115 1.00 94.69 73 LYS A N 1
ATOM 584 C CA . LYS A 1 73 ? 3.337 -0.948 -19.291 1.00 94.69 73 LYS A CA 1
ATOM 585 C C . LYS A 1 73 ? 2.266 -1.958 -19.707 1.00 94.69 73 LYS A C 1
ATOM 587 O O . LYS A 1 73 ? 2.082 -2.171 -20.902 1.00 94.69 73 LYS A O 1
ATOM 592 N N . GLU A 1 74 ? 1.591 -2.584 -18.747 1.00 94.31 74 GLU A N 1
ATOM 593 C CA . GLU A 1 74 ? 0.586 -3.619 -19.012 1.00 94.31 74 GLU A CA 1
ATOM 594 C C . GLU A 1 74 ? -0.801 -3.039 -19.324 1.00 94.31 74 GLU A C 1
ATOM 596 O O . GLU A 1 74 ? -1.459 -3.491 -20.261 1.00 94.31 74 GLU A O 1
ATOM 601 N N . PHE A 1 75 ? -1.223 -2.010 -18.586 1.00 91.50 75 PHE A N 1
ATOM 602 C CA . PHE A 1 75 ? -2.588 -1.471 -18.631 1.00 91.50 75 PHE A CA 1
ATOM 603 C C . PHE A 1 75 ? -2.693 -0.072 -19.261 1.00 91.50 75 PHE A C 1
ATOM 605 O O . PHE A 1 75 ? -3.789 0.392 -19.572 1.00 91.50 75 PHE A O 1
ATOM 612 N N . GLY A 1 76 ? -1.566 0.595 -19.511 1.00 89.81 76 GLY A N 1
ATOM 613 C CA . GLY A 1 76 ? -1.523 1.961 -20.031 1.00 89.81 76 GLY A CA 1
ATOM 614 C C . GLY A 1 76 ? -1.704 3.034 -18.952 1.00 89.81 76 GLY A C 1
ATOM 615 O O . GLY A 1 76 ? -2.005 2.762 -17.792 1.00 89.81 76 GLY A O 1
ATOM 616 N N . GLU A 1 77 ? -1.512 4.301 -19.332 1.00 85.25 77 GLU A N 1
ATOM 617 C CA . GLU A 1 77 ? -1.582 5.433 -18.391 1.00 85.25 77 GLU A CA 1
ATOM 618 C C . GLU A 1 77 ? -3.009 5.806 -17.964 1.00 85.25 77 GLU A C 1
ATOM 620 O O . GLU A 1 77 ? -3.184 6.467 -16.944 1.00 85.25 77 GLU A O 1
ATOM 625 N N . ALA A 1 78 ? -4.024 5.392 -18.728 1.00 78.12 78 ALA A N 1
ATOM 626 C CA . ALA A 1 78 ? -5.426 5.707 -18.449 1.00 78.12 78 ALA A CA 1
ATOM 627 C C . ALA A 1 78 ? -5.964 4.989 -17.199 1.00 78.12 78 ALA A C 1
ATOM 629 O O . ALA A 1 78 ? -6.872 5.493 -16.549 1.00 78.12 78 ALA A O 1
ATOM 630 N N . GLU A 1 79 ? -5.369 3.850 -16.840 1.00 80.50 79 GLU A N 1
ATOM 631 C CA . GLU A 1 79 ? -5.723 3.060 -15.652 1.00 80.50 79 GLU A CA 1
ATOM 632 C C . GLU A 1 79 ? -5.012 3.562 -14.381 1.00 80.50 79 GLU A C 1
ATOM 634 O O . GLU A 1 79 ? -5.094 2.949 -13.317 1.00 80.50 79 GLU A O 1
ATOM 639 N N . VAL A 1 80 ? -4.296 4.689 -14.467 1.00 81.12 80 VAL A N 1
ATOM 640 C CA . VAL A 1 80 ? -3.708 5.374 -13.313 1.00 81.12 80 VAL A CA 1
ATOM 641 C C . VAL A 1 80 ? -4.571 6.585 -12.984 1.00 81.12 80 VAL A C 1
ATOM 643 O O . VAL A 1 80 ? -4.486 7.629 -13.632 1.00 81.12 80 VAL A O 1
ATOM 646 N N . THR A 1 81 ? -5.399 6.457 -11.947 1.00 78.06 81 THR A N 1
ATOM 647 C CA . THR A 1 81 ? -6.177 7.593 -11.438 1.00 78.06 81 THR A CA 1
ATOM 648 C C . THR A 1 81 ? -5.220 8.612 -10.827 1.00 78.06 81 THR A C 1
ATOM 650 O O . THR A 1 81 ? -4.482 8.303 -9.891 1.00 78.06 81 THR A O 1
ATOM 653 N N . LYS A 1 82 ? -5.209 9.833 -11.3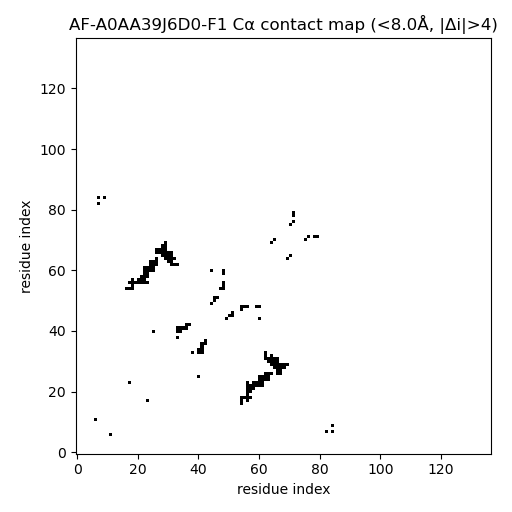63 1.00 74.56 82 LYS A N 1
ATOM 654 C CA . LYS A 1 82 ? -4.520 10.964 -10.738 1.00 74.56 82 LYS A CA 1
ATOM 655 C C . LYS A 1 82 ? -5.457 11.534 -9.680 1.00 74.56 82 LYS A C 1
ATOM 657 O O . LYS A 1 82 ? -6.655 11.627 -9.930 1.00 74.56 82 LYS A O 1
ATOM 662 N N . GLY A 1 83 ? -4.923 11.850 -8.501 1.00 62.78 83 GLY A N 1
ATOM 663 C CA . GLY A 1 83 ? -5.670 12.375 -7.356 1.00 62.78 83 GLY A CA 1
ATOM 664 C C . GLY A 1 83 ? -6.197 13.793 -7.581 1.00 62.78 83 GLY A C 1
ATOM 665 O O . GLY A 1 83 ? -5.875 14.703 -6.825 1.00 62.78 83 GLY A O 1
ATOM 666 N N . ASP A 1 84 ? -7.009 13.990 -8.611 1.00 55.66 84 ASP A N 1
ATOM 667 C CA . ASP A 1 84 ? -7.892 15.136 -8.719 1.00 55.66 84 ASP A CA 1
ATOM 668 C C . ASP A 1 84 ? -9.105 14.754 -7.869 1.00 55.66 84 ASP A C 1
ATOM 670 O O . ASP A 1 84 ? -9.793 13.788 -8.182 1.00 55.66 84 ASP A O 1
ATOM 674 N N . GLY A 1 85 ? -9.297 15.414 -6.724 1.00 53.81 85 GLY A N 1
ATOM 675 C CA . GLY A 1 85 ? -10.243 15.041 -5.658 1.00 53.81 85 GLY A CA 1
ATOM 676 C C . GLY A 1 85 ? -11.739 15.047 -6.016 1.00 53.81 85 GLY A C 1
ATOM 677 O O . GLY A 1 85 ? -12.567 15.382 -5.169 1.00 53.81 85 GLY A O 1
ATOM 678 N N . GLU A 1 86 ? -12.113 14.700 -7.243 1.00 44.78 86 GLU A N 1
ATOM 679 C CA . GLU A 1 86 ? -13.484 14.506 -7.665 1.00 44.78 86 GLU A CA 1
ATOM 680 C C . GLU A 1 86 ? -13.995 13.167 -7.125 1.00 44.78 86 GLU A C 1
ATOM 682 O O . GLU A 1 86 ? -13.671 12.077 -7.595 1.00 44.78 86 GLU A O 1
ATOM 687 N N . VAL A 1 87 ? -14.811 13.265 -6.078 1.00 51.03 87 VAL A N 1
ATOM 688 C CA . VAL A 1 87 ? -15.654 12.172 -5.604 1.00 51.03 87 VAL A CA 1
ATOM 689 C C . VAL A 1 87 ? -16.549 11.755 -6.769 1.00 51.03 87 VAL A C 1
ATOM 691 O O . VAL A 1 87 ? -17.595 12.364 -7.002 1.00 51.03 87 VAL A O 1
ATOM 694 N N . VAL A 1 88 ? -16.166 10.702 -7.493 1.00 51.75 88 VAL A N 1
ATOM 695 C CA . VAL A 1 88 ? -17.094 9.985 -8.367 1.00 51.75 88 VAL A CA 1
ATOM 696 C C . VAL A 1 88 ? -18.163 9.409 -7.447 1.00 51.75 88 VAL A C 1
ATOM 698 O O . VAL A 1 88 ? -17.981 8.379 -6.797 1.00 51.75 88 VAL A O 1
ATOM 701 N N . LYS A 1 89 ? -19.271 10.141 -7.320 1.00 42.97 89 LYS A N 1
ATOM 702 C CA . LYS A 1 89 ? -20.467 9.691 -6.618 1.00 42.97 89 LYS A CA 1
ATOM 703 C C . LYS A 1 89 ? -20.833 8.330 -7.218 1.00 42.97 89 LYS A C 1
ATOM 705 O O . LYS A 1 89 ? -21.074 8.282 -8.427 1.00 42.97 89 LYS A O 1
ATOM 710 N N . PRO A 1 90 ? -20.878 7.237 -6.433 1.00 53.38 90 PRO A N 1
ATOM 711 C CA . PRO A 1 90 ? -21.341 5.971 -6.971 1.00 53.38 90 PRO A CA 1
ATOM 712 C C . PRO A 1 90 ? -22.741 6.201 -7.558 1.00 53.38 90 PRO A C 1
ATOM 714 O O . PRO A 1 90 ? -23.563 6.871 -6.912 1.00 53.38 90 PRO A O 1
ATOM 717 N N . PRO A 1 91 ? -23.022 5.727 -8.787 1.00 55.53 91 PRO A N 1
ATOM 718 C CA . PRO A 1 91 ? -24.370 5.801 -9.323 1.00 55.53 91 PRO A CA 1
ATOM 719 C C . PRO A 1 91 ? -25.315 5.141 -8.308 1.00 55.53 91 PRO A C 1
ATOM 721 O O . PRO A 1 91 ? -24.945 4.128 -7.704 1.00 55.53 91 PRO A O 1
ATOM 724 N N . PRO A 1 92 ? -26.501 5.724 -8.053 1.00 55.25 92 PRO A N 1
ATOM 725 C CA . PRO A 1 92 ? -27.444 5.135 -7.114 1.00 55.25 92 PRO A CA 1
ATOM 726 C C . PRO A 1 92 ? -27.710 3.677 -7.514 1.00 55.25 92 PRO A C 1
ATOM 728 O O . PRO A 1 92 ? -27.761 3.386 -8.715 1.00 55.25 92 PRO A O 1
ATOM 731 N N . PRO A 1 93 ? -27.879 2.757 -6.544 1.00 47.50 93 PRO A N 1
ATOM 732 C CA . PRO A 1 93 ? -28.235 1.383 -6.853 1.00 47.50 93 PRO A CA 1
ATOM 733 C C . PRO A 1 93 ? -29.499 1.411 -7.710 1.00 47.50 93 PRO A C 1
ATOM 735 O O . PRO A 1 93 ? -30.548 1.897 -7.280 1.00 47.50 93 PRO A O 1
ATOM 738 N N . SER A 1 94 ? -29.376 0.938 -8.952 1.00 49.94 94 SER A N 1
ATOM 739 C CA . SER A 1 94 ? -30.521 0.738 -9.830 1.00 49.94 94 SER A CA 1
ATOM 740 C C . SER A 1 94 ? -31.433 -0.252 -9.125 1.00 49.94 94 SER A C 1
ATOM 742 O O . SER A 1 94 ? -31.132 -1.439 -9.038 1.00 49.94 94 SER A O 1
ATOM 744 N N . THR A 1 95 ? -32.506 0.264 -8.531 1.00 41.34 95 THR A N 1
ATOM 745 C CA . THR A 1 95 ? -33.520 -0.546 -7.867 1.00 41.34 95 THR A CA 1
ATOM 746 C C . THR A 1 95 ? -34.284 -1.255 -8.974 1.00 41.34 95 THR A C 1
ATOM 748 O O . THR A 1 95 ? -35.255 -0.726 -9.508 1.00 41.34 95 THR A O 1
ATOM 751 N N . LEU A 1 96 ? -33.797 -2.423 -9.391 1.00 44.34 96 LEU A N 1
ATOM 752 C CA . LEU A 1 96 ? -34.562 -3.318 -10.243 1.00 44.34 96 LEU A CA 1
ATOM 753 C C . LEU A 1 96 ? -35.676 -3.905 -9.381 1.00 44.34 96 LEU A C 1
ATOM 755 O O . LEU A 1 96 ? -35.474 -4.825 -8.595 1.00 44.34 96 LEU A O 1
ATOM 759 N N . THR A 1 97 ? -36.860 -3.314 -9.498 1.00 41.25 97 THR A N 1
ATOM 760 C CA . THR A 1 97 ? -38.109 -3.919 -9.052 1.00 41.25 97 THR A CA 1
ATOM 761 C C . THR A 1 97 ? -38.336 -5.168 -9.905 1.00 41.25 97 THR A C 1
ATOM 763 O O . THR A 1 97 ? -38.851 -5.076 -11.019 1.00 41.25 97 THR A O 1
ATOM 766 N N . GLU A 1 98 ? -37.903 -6.336 -9.424 1.00 42.53 98 GLU A N 1
ATOM 767 C CA . GLU A 1 98 ? -38.200 -7.620 -10.064 1.00 42.53 98 GLU A CA 1
ATOM 768 C C . GLU A 1 98 ? -39.706 -7.895 -9.972 1.00 42.53 98 GLU A C 1
ATOM 770 O O . GLU A 1 98 ? -40.228 -8.455 -9.010 1.00 42.53 98 GLU A O 1
ATOM 775 N N . THR A 1 99 ? -40.429 -7.455 -11.000 1.00 40.31 99 THR A N 1
ATOM 776 C CA . THR A 1 99 ? -41.778 -7.931 -11.287 1.00 40.31 99 THR A CA 1
ATOM 777 C C . THR A 1 99 ? -41.626 -9.304 -11.930 1.00 40.31 99 THR A C 1
ATOM 779 O O . THR A 1 99 ? -41.101 -9.426 -13.035 1.00 40.31 99 THR A O 1
ATOM 782 N N . PHE A 1 100 ? -42.049 -10.345 -11.222 1.00 46.62 100 PHE A N 1
ATOM 783 C CA . PHE A 1 100 ? -42.083 -11.724 -11.699 1.00 46.62 100 PHE A CA 1
ATOM 784 C C . PHE A 1 100 ? -43.050 -11.841 -12.890 1.00 46.62 100 PHE A C 1
ATOM 786 O O . PHE A 1 100 ? -44.255 -12.008 -12.733 1.00 46.62 100 PHE A O 1
ATOM 793 N N . ALA A 1 101 ? -42.524 -11.748 -14.108 1.00 39.47 101 ALA A N 1
ATOM 794 C CA . ALA A 1 101 ? -43.252 -12.085 -15.323 1.00 39.47 101 ALA A CA 1
ATOM 795 C C . ALA A 1 101 ? -42.556 -13.260 -16.017 1.00 39.47 101 ALA A C 1
ATOM 797 O O . ALA A 1 101 ? -41.410 -13.187 -16.451 1.00 39.47 101 ALA A O 1
ATOM 798 N N . LEU A 1 102 ? -43.285 -14.370 -16.068 1.00 46.19 102 LEU A N 1
ATOM 799 C CA . LEU A 1 102 ? -42.932 -15.641 -16.679 1.00 46.19 102 LEU A CA 1
ATOM 800 C C . LEU A 1 102 ? -42.864 -15.496 -18.214 1.00 46.19 102 LEU A C 1
ATOM 802 O O . LEU A 1 102 ? -43.914 -15.525 -18.847 1.00 46.19 102 LEU A O 1
ATOM 806 N N . ALA A 1 103 ? -41.675 -15.356 -18.821 1.00 41.47 103 ALA A N 1
ATOM 807 C CA . ALA A 1 103 ? -41.466 -15.639 -20.254 1.00 41.47 103 ALA A CA 1
ATOM 808 C C . ALA A 1 103 ? -39.974 -15.692 -20.678 1.00 41.47 103 ALA A C 1
ATOM 810 O O . ALA A 1 103 ? -39.314 -14.664 -20.772 1.00 41.47 103 ALA A O 1
ATOM 811 N N . ASN A 1 104 ? -39.533 -16.900 -21.059 1.00 45.16 104 ASN A N 1
ATOM 812 C CA . ASN A 1 104 ? -38.379 -17.295 -21.897 1.00 45.16 104 ASN A CA 1
ATOM 813 C C . ASN A 1 104 ? -36.921 -17.099 -21.396 1.00 45.16 104 ASN A C 1
ATOM 815 O O . ASN A 1 104 ? -36.576 -16.053 -20.854 1.00 45.16 104 ASN A O 1
ATOM 819 N N . PRO A 1 105 ? -36.021 -18.087 -21.629 1.00 48.75 105 PRO A N 1
ATOM 820 C CA . PRO A 1 105 ? -34.637 -18.034 -21.156 1.00 48.75 105 PRO A CA 1
ATOM 821 C C . PRO A 1 105 ? -33.720 -17.224 -22.096 1.00 48.75 105 PRO A C 1
ATOM 823 O O . PRO A 1 105 ? -33.679 -17.509 -23.296 1.00 48.75 105 PRO A O 1
ATOM 826 N N . PRO A 1 106 ? -32.913 -16.275 -21.587 1.00 47.84 106 PRO A N 1
ATOM 827 C CA . PRO A 1 106 ? -31.776 -15.739 -22.323 1.00 47.84 106 PRO A CA 1
ATOM 828 C C . PRO A 1 106 ? -30.545 -16.644 -22.155 1.00 47.84 106 PRO A C 1
ATOM 830 O O . PRO A 1 106 ? -30.129 -16.987 -21.050 1.00 47.84 106 PRO A O 1
ATOM 833 N N . THR A 1 107 ? -29.950 -17.028 -23.282 1.00 55.72 107 THR A N 1
ATOM 834 C CA . THR A 1 107 ? -28.692 -17.776 -23.389 1.00 55.72 107 THR A CA 1
ATOM 835 C C . THR A 1 107 ? -27.554 -17.074 -22.627 1.00 55.72 107 THR A C 1
ATOM 837 O O . THR A 1 107 ? -27.363 -15.870 -22.824 1.00 55.72 107 THR A O 1
ATOM 840 N N . PRO A 1 108 ? -26.743 -17.776 -21.810 1.00 46.84 108 PRO A N 1
ATOM 841 C CA . PRO A 1 108 ? -25.586 -17.173 -21.156 1.00 46.84 108 PRO A CA 1
ATOM 842 C C . PRO A 1 108 ? -24.536 -16.751 -22.188 1.00 46.84 108 PRO A C 1
ATOM 844 O O . PRO A 1 108 ? -23.999 -17.578 -22.924 1.00 46.84 108 PRO A O 1
ATOM 847 N N . ARG A 1 109 ? -24.227 -15.453 -22.240 1.00 52.25 109 ARG A N 1
ATOM 848 C CA . ARG A 1 109 ? -23.072 -14.928 -22.974 1.00 52.25 109 ARG A CA 1
ATOM 849 C C . ARG A 1 109 ? -21.830 -15.146 -22.096 1.00 52.25 109 ARG A C 1
ATOM 851 O O . ARG A 1 109 ? -21.792 -14.587 -21.002 1.00 52.25 109 ARG A O 1
ATOM 858 N N . PRO A 1 110 ? -20.830 -15.939 -22.509 1.00 46.84 110 PRO A N 1
ATOM 859 C CA . PRO A 1 110 ? -19.623 -16.103 -21.712 1.00 46.84 110 PRO A CA 1
ATOM 860 C C . PRO A 1 110 ? -18.806 -14.803 -21.736 1.00 46.84 110 PRO A C 1
ATOM 862 O O . PRO A 1 110 ? -18.310 -14.393 -22.786 1.00 46.84 110 PRO A O 1
ATOM 865 N N . SER A 1 111 ? -18.664 -14.154 -20.577 1.00 49.22 111 SER A N 1
ATOM 866 C CA . SER A 1 111 ? -17.677 -13.091 -20.360 1.00 49.22 111 SER A CA 1
ATOM 867 C C . SER A 1 111 ? -16.278 -13.703 -20.394 1.00 49.22 111 SER A C 1
ATOM 869 O O . SER A 1 111 ? -15.740 -14.159 -19.388 1.00 49.22 111 SER A O 1
ATOM 871 N N . ALA A 1 112 ? -15.695 -13.758 -21.584 1.00 57.25 112 ALA A N 1
ATOM 872 C CA . ALA A 1 112 ? -14.322 -14.175 -21.785 1.00 57.25 112 ALA A CA 1
ATOM 873 C C . ALA A 1 112 ? -13.381 -13.009 -21.455 1.00 57.25 112 ALA A C 1
ATOM 875 O O . ALA A 1 112 ? -13.233 -12.139 -22.306 1.00 57.25 112 ALA A O 1
ATOM 876 N N . ARG A 1 113 ? -12.774 -13.001 -20.250 1.00 57.47 113 ARG A N 1
ATOM 877 C CA . ARG A 1 113 ? -11.354 -12.616 -19.995 1.00 57.47 113 ARG A CA 1
ATOM 878 C C . ARG A 1 113 ? -10.949 -12.321 -18.537 1.00 57.47 113 ARG A C 1
ATOM 880 O O . ARG A 1 113 ? -9.998 -11.586 -18.327 1.00 57.47 113 ARG A O 1
ATOM 887 N N . ASN A 1 114 ? -11.542 -12.954 -17.526 1.00 55.81 114 ASN A N 1
ATOM 888 C CA . ASN A 1 114 ? -10.983 -12.865 -16.166 1.00 55.81 114 ASN A CA 1
ATOM 889 C C . ASN A 1 114 ? -10.390 -14.223 -15.749 1.00 55.81 114 ASN A C 1
ATOM 891 O O . ASN A 1 114 ? -11.155 -15.115 -15.377 1.00 55.81 114 ASN A O 1
ATOM 895 N N . PRO A 1 115 ? -9.055 -14.414 -15.795 1.00 57.69 115 PRO A N 1
ATOM 896 C CA . PRO A 1 115 ? -8.422 -15.693 -15.452 1.00 57.69 115 PRO A CA 1
ATOM 897 C C . PRO A 1 115 ? -8.487 -16.030 -13.952 1.00 57.69 115 PRO A C 1
ATOM 899 O O . PRO A 1 115 ? -8.178 -17.152 -13.570 1.00 57.69 115 PRO A O 1
ATOM 902 N N . PHE A 1 116 ? -8.938 -15.096 -13.110 1.00 57.03 116 PHE A N 1
ATOM 903 C CA . PHE A 1 116 ? -9.109 -15.291 -11.665 1.00 57.03 116 PHE A CA 1
ATOM 904 C C . PHE A 1 116 ? -10.555 -15.607 -11.246 1.00 57.03 116 PHE A C 1
ATOM 906 O O . PHE A 1 116 ? -10.816 -15.819 -10.067 1.00 57.03 116 PHE A O 1
ATOM 913 N N . ALA A 1 117 ? -11.510 -15.634 -12.185 1.00 55.56 117 ALA A N 1
ATOM 914 C CA . ALA A 1 117 ? -12.934 -15.757 -11.855 1.00 55.56 117 ALA A CA 1
ATOM 915 C C . ALA A 1 117 ? -13.404 -17.199 -11.589 1.00 55.56 117 ALA A C 1
ATOM 917 O O . ALA A 1 117 ? -14.449 -17.388 -10.973 1.00 55.56 117 ALA A O 1
ATOM 918 N N . ASN A 1 118 ? -12.641 -18.214 -12.002 1.00 48.06 118 ASN A N 1
ATOM 919 C CA . ASN A 1 118 ? -12.970 -19.609 -11.718 1.00 48.06 118 ASN A CA 1
ATOM 920 C C . ASN A 1 118 ? -11.914 -20.204 -10.793 1.00 48.06 118 ASN A C 1
ATOM 922 O O . ASN A 1 118 ? -10.807 -20.503 -11.230 1.00 48.06 118 ASN A O 1
ATOM 926 N N . GLY A 1 119 ? -12.280 -20.396 -9.523 1.00 48.53 119 GLY A N 1
ATOM 927 C CA . GLY A 1 119 ? -11.465 -21.003 -8.466 1.00 48.53 119 GLY A CA 1
ATOM 928 C C . GLY A 1 119 ? -11.111 -22.475 -8.705 1.00 48.53 119 GLY A C 1
ATOM 929 O O . GLY A 1 119 ? -11.458 -23.339 -7.910 1.00 48.53 119 GLY A O 1
ATOM 930 N N . THR A 1 120 ? -10.415 -22.776 -9.798 1.00 43.66 120 THR A N 1
ATOM 931 C CA . THR A 1 120 ? -9.826 -24.086 -10.080 1.00 43.66 120 THR A CA 1
ATOM 932 C C . THR A 1 120 ? -8.313 -23.937 -10.033 1.00 43.66 120 THR A C 1
ATOM 934 O O . THR A 1 120 ? -7.705 -23.439 -10.973 1.00 43.66 120 THR A O 1
ATOM 937 N N . ILE A 1 121 ? -7.705 -24.348 -8.921 1.00 47.47 121 ILE A N 1
ATOM 938 C CA . ILE A 1 121 ? -6.254 -24.523 -8.814 1.00 47.47 121 ILE A CA 1
ATOM 939 C C . ILE A 1 121 ? -5.886 -25.722 -9.704 1.00 47.47 121 ILE A C 1
ATOM 941 O O . ILE A 1 121 ? -6.344 -26.829 -9.412 1.00 47.47 121 ILE A O 1
ATOM 945 N N . PRO A 1 122 ? -5.077 -25.580 -10.768 1.00 40.19 122 PRO A N 1
ATOM 946 C CA . PRO A 1 122 ? -4.538 -26.740 -11.454 1.00 40.19 122 PRO A CA 1
ATOM 947 C C . PRO A 1 122 ? -3.361 -27.284 -10.635 1.00 40.19 122 PRO A C 1
ATOM 949 O O . PRO A 1 122 ? -2.260 -26.739 -10.659 1.00 40.19 122 PRO A O 1
ATOM 952 N N . SER A 1 123 ? -3.582 -28.376 -9.903 1.00 48.81 123 SER A N 1
ATOM 953 C CA . SER A 1 123 ? -2.489 -29.259 -9.493 1.00 48.81 123 SER A CA 1
ATOM 954 C C . SER A 1 123 ? -1.944 -29.965 -10.733 1.00 48.81 123 SER A C 1
ATOM 956 O O . SER A 1 123 ? -2.619 -30.824 -11.292 1.00 48.81 123 SER A O 1
ATOM 958 N N . ALA A 1 124 ? -0.723 -29.634 -11.149 1.00 42.12 124 ALA A N 1
ATOM 959 C CA . ALA A 1 124 ? 0.063 -30.485 -12.038 1.00 42.12 124 ALA A CA 1
ATOM 960 C C . ALA A 1 124 ? 1.564 -30.195 -11.875 1.00 42.12 124 ALA A C 1
ATOM 962 O O . ALA A 1 124 ? 2.102 -29.253 -12.451 1.00 42.12 124 ALA A O 1
ATOM 963 N N . LEU A 1 125 ? 2.241 -31.035 -11.089 1.00 45.19 125 LEU A N 1
ATOM 964 C CA . LEU A 1 125 ? 3.670 -31.305 -11.252 1.00 45.19 125 LEU A CA 1
ATOM 965 C C . LEU A 1 125 ? 3.837 -32.182 -12.503 1.00 45.19 125 LEU A C 1
ATOM 967 O O . LEU A 1 125 ? 3.171 -33.216 -12.578 1.00 45.19 125 LEU A O 1
ATOM 971 N N . PRO A 1 126 ? 4.727 -31.861 -13.454 1.00 39.75 126 PRO A N 1
ATOM 972 C CA . PRO A 1 126 ? 5.172 -32.849 -14.419 1.00 39.75 126 PRO A CA 1
ATOM 973 C C . PRO A 1 126 ? 6.300 -33.688 -13.805 1.00 39.75 126 PRO A C 1
ATOM 975 O O . PRO A 1 126 ? 7.423 -33.227 -13.608 1.00 39.75 126 PRO A O 1
ATOM 978 N N . SER A 1 127 ? 5.987 -34.947 -13.511 1.00 38.88 127 SER A N 1
ATOM 979 C CA . SER A 1 127 ? 6.950 -36.028 -13.334 1.00 38.88 127 SER A CA 1
ATOM 980 C C . SER A 1 127 ? 7.663 -36.295 -14.664 1.00 38.88 127 SER A C 1
ATOM 982 O O . SER A 1 127 ? 7.050 -36.795 -15.605 1.00 38.88 127 SER A O 1
ATOM 984 N N . SER A 1 128 ? 8.962 -35.995 -14.759 1.00 40.78 128 SER A N 1
ATOM 985 C CA . SER A 1 128 ? 9.799 -36.524 -15.840 1.00 40.78 128 SER A CA 1
ATOM 986 C C . SER A 1 128 ? 10.439 -37.840 -15.391 1.00 40.78 128 SER A C 1
ATOM 988 O O . SER A 1 128 ? 11.278 -37.905 -14.494 1.00 40.78 128 SER A O 1
ATOM 990 N N . SER A 1 129 ? 9.962 -38.925 -15.995 1.00 39.19 129 SER A N 1
ATOM 991 C CA . SER A 1 129 ? 10.506 -40.276 -15.882 1.00 39.19 129 SER A CA 1
ATOM 992 C C . SER A 1 129 ? 11.782 -40.416 -16.714 1.00 39.19 129 SER A C 1
ATOM 994 O O . SER A 1 129 ? 11.889 -39.840 -17.796 1.00 39.19 129 SER A O 1
ATOM 996 N N . GLY A 1 130 ? 12.731 -41.196 -16.198 1.00 34.44 130 GLY A N 1
ATOM 997 C CA . GLY A 1 130 ? 14.103 -41.292 -16.682 1.00 34.44 130 GLY A CA 1
ATOM 998 C C . GLY A 1 130 ? 14.312 -41.932 -18.057 1.00 34.44 130 GLY A C 1
ATOM 999 O O . GLY A 1 130 ? 13.518 -42.734 -18.541 1.00 34.44 130 GLY A O 1
ATOM 1000 N N . GLY A 1 131 ? 15.474 -41.609 -18.623 1.00 32.88 131 GLY A N 1
ATOM 1001 C CA . GLY A 1 131 ? 16.129 -42.316 -19.716 1.00 32.88 131 GLY A CA 1
ATOM 1002 C C . GLY A 1 131 ? 17.628 -42.334 -19.429 1.00 32.88 131 GLY A C 1
ATOM 1003 O O . GLY A 1 131 ? 18.287 -41.302 -19.510 1.00 32.88 131 GLY A O 1
ATOM 1004 N N . ALA A 1 132 ? 18.138 -43.489 -19.009 1.00 40.75 132 ALA A N 1
ATOM 1005 C CA . ALA A 1 132 ? 19.556 -43.732 -18.793 1.00 40.75 132 ALA A CA 1
ATOM 1006 C C . ALA A 1 132 ? 20.247 -44.018 -20.133 1.00 40.75 132 ALA A C 1
ATOM 1008 O O . ALA A 1 132 ? 19.761 -44.832 -20.916 1.00 40.75 132 ALA A O 1
ATOM 1009 N N . SER A 1 133 ? 21.416 -43.422 -20.353 1.00 39.00 133 SER A N 1
ATOM 1010 C CA . SER A 1 133 ? 22.381 -43.898 -21.344 1.00 39.00 133 SER A CA 1
ATOM 1011 C C . SER A 1 133 ? 23.795 -43.669 -20.817 1.00 39.00 133 SER A C 1
ATOM 1013 O O . SER A 1 133 ? 24.275 -42.540 -20.738 1.00 39.00 133 SER A O 1
ATOM 1015 N N . PHE A 1 134 ? 24.408 -44.782 -20.413 1.00 36.75 134 PHE A N 1
ATOM 1016 C CA . PHE A 1 134 ? 25.836 -44.974 -20.176 1.00 36.75 134 PHE A CA 1
ATOM 1017 C C . PHE A 1 134 ? 26.632 -44.619 -21.441 1.00 36.75 134 PHE A C 1
ATOM 1019 O O . PHE A 1 134 ? 26.261 -45.052 -22.531 1.00 36.75 134 PHE A O 1
ATOM 1026 N N . ILE A 1 135 ? 27.751 -43.915 -21.281 1.00 47.75 135 ILE A N 1
ATOM 1027 C CA . ILE A 1 135 ? 28.851 -43.900 -22.251 1.00 47.75 135 ILE A CA 1
ATOM 1028 C C . ILE A 1 135 ? 30.166 -44.015 -21.480 1.00 47.75 135 ILE A C 1
ATOM 1030 O O . ILE A 1 135 ? 30.514 -43.152 -20.679 1.00 47.75 135 ILE A O 1
ATOM 1034 N N . GLU A 1 136 ? 30.833 -45.142 -21.708 1.00 36.81 136 GLU A N 1
ATOM 1035 C CA . GLU A 1 136 ? 32.216 -45.445 -21.355 1.00 36.81 136 GLU A CA 1
ATOM 1036 C C . GLU A 1 136 ? 33.110 -45.025 -22.529 1.00 36.81 136 GLU A C 1
ATOM 1038 O O . GLU A 1 136 ? 32.783 -45.331 -23.679 1.00 36.81 136 GLU A O 1
ATOM 1043 N N . ALA A 1 137 ? 34.210 -44.332 -22.225 1.00 44.12 137 ALA A N 1
ATOM 1044 C CA . ALA A 1 137 ? 35.489 -44.379 -22.937 1.00 44.12 137 ALA A CA 1
ATOM 1045 C C . ALA A 1 137 ? 36.571 -43.744 -22.051 1.00 44.12 137 ALA A C 1
ATOM 1047 O O . ALA A 1 137 ? 36.322 -42.627 -21.541 1.00 44.12 137 ALA A O 1
#

InterPro domains:
  IPR036873 Rhodanese-like domain superfamily [G3DSA:3.40.250.10] (1-81)
  IPR036873 Rhodanese-like domain superfamily [SSF52821] (10-79)

Sequence (137 aa):
MEALMISPPTEVNFFANREKFDYVVLYDWDSTSFGPLDSPLSVLVQTIYEREFTCMLKHAPIILVGGLEAWKKEFGEAEVTKGDGEVVKPPPPSTLTETFALANPPTPRPSARNPFANGTIPSALPSSSGGASFIEA